Protein AF-A0A7D5TVQ2-F1 (afdb_monomer_lite)

Structure (mmCIF, N/CA/C/O backbone):
data_AF-A0A7D5TVQ2-F1
#
_entry.id   AF-A0A7D5TVQ2-F1
#
loop_
_atom_site.group_PDB
_atom_site.id
_atom_site.type_symbol
_atom_site.label_atom_id
_atom_site.label_alt_id
_atom_site.label_comp_id
_atom_site.label_asym_id
_atom_site.label_entity_id
_atom_site.label_seq_id
_atom_site.pdbx_PDB_ins_code
_atom_site.Cartn_x
_atom_site.Cartn_y
_atom_site.Cartn_z
_atom_site.occupancy
_atom_site.B_iso_or_equiv
_atom_site.auth_seq_id
_atom_site.auth_comp_id
_atom_site.auth_asym_id
_atom_site.auth_atom_id
_atom_site.pdbx_PDB_model_num
ATOM 1 N N . MET A 1 1 ? 37.852 -6.920 6.296 1.00 39.25 1 MET A N 1
ATOM 2 C CA . MET A 1 1 ? 37.211 -5.593 6.169 1.00 39.25 1 MET A CA 1
ATOM 3 C C . MET A 1 1 ? 35.747 -5.807 6.505 1.00 39.25 1 MET A C 1
ATOM 5 O O . MET A 1 1 ? 34.915 -5.911 5.618 1.00 39.25 1 MET A O 1
ATOM 9 N N . GLU A 1 2 ? 35.475 -6.003 7.793 1.00 33.19 2 GLU A N 1
ATOM 10 C CA . GLU A 1 2 ? 34.144 -6.325 8.310 1.00 33.19 2 GLU A CA 1
ATOM 11 C C . GLU A 1 2 ? 33.336 -5.024 8.355 1.00 33.19 2 GLU A C 1
ATOM 13 O O . GLU A 1 2 ? 33.683 -4.099 9.092 1.00 33.19 2 GLU A O 1
ATOM 18 N N . ARG A 1 3 ? 32.315 -4.891 7.502 1.00 33.22 3 ARG A N 1
ATOM 19 C CA . ARG A 1 3 ? 31.397 -3.749 7.550 1.00 33.22 3 ARG A CA 1
ATOM 20 C C . ARG A 1 3 ? 30.294 -4.051 8.560 1.00 33.22 3 ARG A C 1
ATOM 22 O O . ARG A 1 3 ? 29.330 -4.739 8.247 1.00 33.22 3 ARG A O 1
ATOM 29 N N . GLU A 1 4 ? 30.472 -3.500 9.755 1.00 34.31 4 GLU A N 1
ATOM 30 C CA . GLU A 1 4 ? 29.467 -3.361 10.813 1.00 34.31 4 GLU A CA 1
ATOM 31 C C . GLU A 1 4 ? 28.090 -2.966 10.230 1.00 34.31 4 GLU A C 1
ATOM 33 O O . GLU A 1 4 ? 27.996 -1.930 9.554 1.00 34.31 4 GLU A O 1
ATOM 38 N N . PRO A 1 5 ? 27.005 -3.733 10.465 1.00 47.09 5 PRO A N 1
ATOM 39 C CA . PRO A 1 5 ? 25.684 -3.351 9.996 1.00 47.09 5 PRO A CA 1
ATOM 40 C C . PRO A 1 5 ? 25.184 -2.178 10.840 1.00 47.09 5 PRO A C 1
ATOM 42 O O . PRO A 1 5 ? 24.847 -2.303 12.019 1.00 47.09 5 PRO A O 1
ATOM 45 N N . SER A 1 6 ? 25.156 -1.006 10.208 1.00 42.56 6 SER A N 1
ATOM 46 C CA . SER A 1 6 ? 24.617 0.221 10.771 1.00 42.56 6 SER A CA 1
ATOM 47 C C . SER A 1 6 ? 23.223 -0.033 11.345 1.00 42.56 6 SER A C 1
ATOM 49 O O . SER A 1 6 ? 22.332 -0.571 10.689 1.00 42.56 6 SER A O 1
ATOM 51 N N . ARG A 1 7 ? 23.052 0.355 12.611 1.00 48.47 7 ARG A N 1
ATOM 52 C CA . ARG A 1 7 ? 21.791 0.329 13.353 1.00 48.47 7 ARG A CA 1
ATOM 53 C C . ARG A 1 7 ? 20.697 1.035 12.544 1.00 48.47 7 ARG A C 1
ATOM 55 O O . ARG A 1 7 ? 20.545 2.253 12.632 1.00 48.47 7 ARG A O 1
ATOM 62 N N . ARG A 1 8 ? 19.926 0.279 11.757 1.00 42.00 8 ARG A N 1
ATOM 63 C CA . ARG A 1 8 ? 18.737 0.780 11.063 1.00 42.00 8 ARG A CA 1
ATOM 64 C C . ARG A 1 8 ? 17.668 1.032 12.118 1.00 42.00 8 ARG A C 1
ATOM 66 O O . ARG A 1 8 ? 17.054 0.118 12.664 1.00 42.00 8 ARG A O 1
ATOM 73 N N . ARG A 1 9 ? 17.535 2.308 12.469 1.00 35.69 9 ARG A N 1
ATOM 74 C CA . ARG A 1 9 ? 16.524 2.862 13.364 1.00 35.69 9 ARG A CA 1
ATOM 75 C C . ARG A 1 9 ? 15.157 2.569 12.743 1.00 35.69 9 ARG A C 1
ATOM 77 O O . ARG A 1 9 ? 14.724 3.287 11.852 1.00 35.69 9 ARG A O 1
ATOM 84 N N . PHE A 1 10 ? 14.518 1.485 13.182 1.00 35.78 10 PHE A N 1
ATOM 85 C CA . PHE A 1 10 ? 13.122 1.194 12.869 1.00 35.78 10 PHE A CA 1
ATOM 86 C C . PHE A 1 10 ? 12.296 2.438 13.200 1.00 35.78 10 PHE A C 1
ATOM 88 O O . PHE A 1 10 ? 12.274 2.890 14.349 1.00 35.78 10 PHE A O 1
ATOM 95 N N . ILE A 1 11 ? 11.658 3.016 12.185 1.00 38.50 11 ILE A N 1
ATOM 96 C CA . ILE A 1 11 ? 10.694 4.095 12.358 1.00 38.50 11 ILE A CA 1
ATOM 97 C C . ILE A 1 11 ? 9.523 3.489 13.140 1.00 38.50 11 ILE A C 1
ATOM 99 O O . ILE A 1 11 ? 8.675 2.797 12.584 1.00 38.50 11 ILE A O 1
ATOM 103 N N . ARG A 1 12 ? 9.502 3.700 14.462 1.00 39.75 12 ARG A N 1
ATOM 104 C CA . ARG A 1 12 ? 8.311 3.483 15.287 1.00 39.75 12 ARG A CA 1
ATOM 105 C C . ARG A 1 12 ? 7.292 4.548 14.896 1.00 39.75 12 ARG A C 1
ATOM 107 O O . ARG A 1 12 ? 7.268 5.634 15.468 1.00 39.75 12 ARG A O 1
ATOM 114 N N . GLY A 1 13 ? 6.482 4.248 13.886 1.00 38.44 13 GLY A N 1
ATOM 115 C CA . GLY A 1 13 ? 5.271 4.999 13.582 1.00 38.44 13 GLY A CA 1
ATOM 116 C C . GLY A 1 13 ? 4.244 4.773 14.688 1.00 38.44 13 GLY A C 1
ATOM 117 O O . GLY A 1 13 ? 3.376 3.917 14.567 1.00 38.44 13 GLY A O 1
ATOM 118 N N . CYS A 1 14 ? 4.365 5.505 15.795 1.00 45.69 14 CYS A N 1
ATOM 119 C CA . CYS A 1 14 ? 3.292 5.627 16.774 1.00 45.69 14 CYS A CA 1
ATOM 120 C C . CYS A 1 14 ? 2.270 6.637 16.237 1.00 45.69 14 CYS A C 1
ATOM 122 O O . CYS A 1 14 ? 2.524 7.840 16.246 1.00 45.69 14 CYS A O 1
ATOM 124 N N . CYS A 1 15 ? 1.110 6.168 15.778 1.00 41.00 15 CYS A N 1
ATOM 125 C CA . CYS A 1 15 ? -0.034 7.038 15.516 1.00 41.00 15 CYS A CA 1
ATOM 126 C C . CYS A 1 15 ? -0.729 7.353 16.850 1.00 41.00 15 CYS A C 1
ATOM 128 O O . CYS A 1 15 ? -1.475 6.530 17.376 1.00 41.00 15 CYS A O 1
ATOM 130 N N . LEU A 1 16 ? -0.479 8.538 17.410 1.00 38.06 16 LEU A N 1
ATOM 131 C CA . LEU A 1 16 ? -1.309 9.109 18.472 1.00 38.06 16 LEU A CA 1
ATOM 132 C C . LEU A 1 16 ? -2.561 9.712 17.827 1.00 38.06 16 LEU A C 1
ATOM 134 O O . LEU A 1 16 ? -2.468 10.687 17.087 1.00 38.06 16 LEU A O 1
ATOM 138 N N . ALA A 1 17 ? -3.728 9.144 18.119 1.00 50.25 17 ALA A N 1
ATOM 139 C CA . ALA A 1 17 ? -5.011 9.793 17.886 1.00 50.2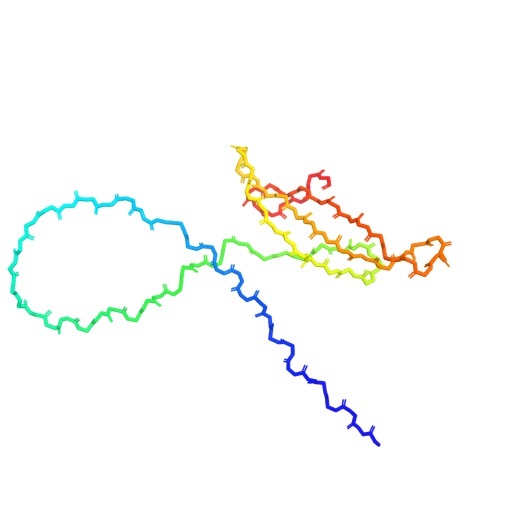5 17 ALA A CA 1
ATOM 140 C C . ALA A 1 17 ? -5.734 9.930 19.228 1.00 50.25 17 ALA A C 1
ATOM 142 O O . ALA A 1 17 ? -6.080 8.937 19.864 1.00 50.25 17 ALA A O 1
ATOM 143 N N . GLY A 1 18 ? -5.946 11.169 19.655 1.00 37.78 18 GLY A N 1
ATOM 144 C CA . GLY A 1 18 ? -6.798 11.519 20.787 1.00 37.78 18 GLY A CA 1
ATOM 145 C C . GLY A 1 18 ? -6.443 12.909 21.304 1.00 37.78 18 GLY A C 1
ATOM 146 O O . GLY A 1 18 ? -5.288 13.309 21.258 1.00 37.78 18 GLY A O 1
ATOM 147 N N . ALA A 1 19 ? -7.358 13.722 21.805 1.00 42.84 19 ALA A N 1
ATOM 148 C CA . ALA A 1 19 ? -8.812 13.744 21.763 1.00 42.84 19 ALA A CA 1
ATOM 149 C C . ALA A 1 19 ? -9.166 15.209 22.073 1.00 42.84 19 ALA A C 1
ATOM 151 O O . ALA A 1 19 ? -8.472 15.851 22.864 1.00 42.84 19 ALA A O 1
ATOM 152 N N . GLY A 1 20 ? -10.200 15.766 21.442 1.00 47.78 20 GLY A N 1
ATOM 153 C CA . GLY A 1 20 ? -10.666 17.106 21.790 1.00 47.78 20 GLY A CA 1
ATOM 154 C C . GLY A 1 20 ? -11.158 17.128 23.237 1.00 47.78 20 GLY A C 1
ATOM 155 O O . GLY A 1 20 ? -12.087 16.403 23.578 1.00 47.78 20 GLY A O 1
ATOM 156 N N . ALA A 1 21 ? -10.550 17.962 24.076 1.00 44.28 21 ALA A N 1
ATOM 157 C CA . ALA A 1 21 ? -11.070 18.291 25.394 1.00 44.28 21 ALA A CA 1
ATOM 158 C C . ALA A 1 21 ? -10.848 19.786 25.647 1.00 44.28 21 ALA A C 1
ATOM 160 O O . ALA A 1 21 ? -9.761 20.219 26.022 1.00 44.28 21 ALA A O 1
ATOM 161 N N . LEU A 1 22 ? -11.891 20.582 25.410 1.00 42.94 22 LEU A N 1
ATOM 162 C CA . LEU A 1 22 ? -12.005 21.925 25.966 1.00 42.94 22 LEU A CA 1
ATOM 163 C C . LEU A 1 22 ? -12.746 21.788 27.298 1.00 42.94 22 LEU A C 1
ATOM 165 O O . LEU A 1 22 ? -13.961 21.610 27.314 1.00 42.94 22 LEU A O 1
ATOM 169 N N . ALA A 1 23 ? -12.017 21.856 28.408 1.00 38.25 23 ALA A N 1
ATOM 170 C CA . ALA A 1 23 ? -12.596 22.081 29.726 1.00 38.25 23 ALA A CA 1
ATOM 171 C C . ALA A 1 23 ? -11.887 23.277 30.371 1.00 38.25 23 ALA A C 1
ATOM 173 O O . ALA A 1 23 ? -10.670 23.280 30.549 1.00 38.25 23 ALA A O 1
ATOM 174 N N . ALA A 1 24 ? -12.671 24.314 30.660 1.00 44.47 24 ALA A N 1
ATOM 175 C CA . ALA A 1 24 ? -12.272 25.469 31.447 1.00 44.47 24 ALA A CA 1
ATOM 176 C C . ALA A 1 24 ? -12.211 25.112 32.943 1.00 44.47 24 ALA A C 1
ATOM 178 O O . ALA A 1 24 ? -12.990 24.283 33.408 1.00 44.47 24 ALA A O 1
ATOM 179 N N . GLY A 1 25 ? -11.358 25.806 33.703 1.00 39.38 25 GLY A N 1
ATOM 180 C CA . GLY A 1 25 ? -11.395 25.815 35.171 1.00 39.38 25 GLY A CA 1
ATOM 181 C C . GLY A 1 25 ? -10.060 25.453 35.817 1.00 39.38 25 GLY A C 1
ATOM 182 O O . GLY A 1 25 ? -9.475 24.421 35.515 1.00 39.38 25 GLY A O 1
ATOM 183 N N . GLY A 1 26 ? -9.558 26.342 36.675 1.00 45.66 26 GLY A N 1
ATOM 184 C CA . GLY A 1 26 ? -8.221 26.275 37.258 1.00 45.66 26 GLY A CA 1
ATOM 185 C C . GLY A 1 26 ? -8.105 25.555 38.606 1.00 45.66 26 GLY A C 1
ATOM 186 O O . GLY A 1 26 ? -9.058 24.984 39.125 1.00 45.66 26 GLY A O 1
ATOM 187 N N . SER A 1 27 ? -6.912 25.749 39.179 1.00 37.47 27 SER A N 1
ATOM 188 C CA . SER A 1 27 ? -6.475 25.636 40.582 1.00 37.47 27 SER A CA 1
ATOM 189 C C . SER A 1 27 ? -5.513 24.483 40.938 1.00 37.47 27 SER A C 1
ATOM 191 O O . SER A 1 27 ? -5.835 23.304 40.898 1.00 37.47 27 SER A O 1
ATOM 193 N N . VAL A 1 28 ? -4.286 24.935 41.237 1.00 47.56 28 VAL A N 1
ATOM 194 C CA . VAL A 1 28 ? -3.260 24.491 42.200 1.00 47.56 28 VAL A CA 1
ATOM 195 C C . VAL A 1 28 ? -3.229 23.043 42.700 1.00 47.56 28 VAL A C 1
ATOM 197 O O . VAL A 1 28 ? -4.141 22.571 43.365 1.00 47.56 28 VAL A O 1
ATOM 200 N N . GLY A 1 29 ? -2.015 22.485 42.630 1.00 47.53 29 GLY A N 1
ATOM 201 C CA . GLY A 1 29 ? -1.434 21.731 43.742 1.00 47.53 29 GLY A CA 1
ATOM 202 C C . GLY A 1 29 ? -1.356 20.223 43.542 1.00 47.53 29 GLY A C 1
ATOM 203 O O . GLY A 1 29 ? -2.349 19.517 43.650 1.00 47.53 29 GLY A O 1
ATOM 204 N N . GLY A 1 30 ? -0.133 19.726 43.349 1.00 43.84 30 GLY A N 1
ATOM 205 C CA . GLY A 1 30 ? 0.189 18.303 43.425 1.00 43.84 30 GLY A CA 1
ATOM 206 C C . GLY A 1 30 ? 1.025 17.851 42.241 1.00 43.84 30 GLY A C 1
ATOM 207 O O . GLY A 1 30 ? 0.487 17.443 41.216 1.00 43.84 30 GLY A O 1
ATOM 208 N N . ALA A 1 31 ? 2.351 17.886 42.395 1.00 53.53 31 ALA A N 1
ATOM 209 C CA . ALA A 1 31 ? 3.263 17.160 41.519 1.00 53.53 31 ALA A CA 1
ATOM 210 C C . ALA A 1 31 ? 3.067 15.654 41.757 1.00 53.53 31 ALA A C 1
ATOM 212 O O . ALA A 1 31 ? 3.856 14.995 42.430 1.00 53.53 31 ALA A O 1
ATOM 213 N N . THR A 1 32 ? 1.968 15.112 41.235 1.00 49.38 32 THR A N 1
ATOM 214 C CA . THR A 1 32 ? 1.883 13.684 40.973 1.00 49.38 32 THR A CA 1
ATOM 215 C C . THR A 1 32 ? 2.903 13.427 39.876 1.00 49.38 32 THR A C 1
ATOM 217 O O . THR A 1 32 ? 2.853 14.029 38.800 1.00 49.38 32 THR A O 1
ATOM 220 N N . ALA A 1 33 ? 3.919 12.622 40.188 1.00 54.88 33 ALA A N 1
ATOM 221 C CA . ALA A 1 33 ? 4.818 12.106 39.174 1.00 54.88 33 ALA A CA 1
ATOM 222 C C . ALA A 1 33 ? 3.927 11.461 38.113 1.00 54.88 33 ALA A C 1
ATOM 224 O O . ALA A 1 33 ? 3.257 10.465 38.394 1.00 54.88 33 ALA A O 1
ATOM 225 N N . SER A 1 34 ? 3.851 12.103 36.942 1.00 53.28 34 SER A N 1
ATOM 226 C CA . SER A 1 34 ? 3.057 11.604 35.826 1.00 53.28 34 SER A CA 1
ATOM 227 C C . SER A 1 34 ? 3.426 10.141 35.640 1.00 53.28 34 SER A C 1
ATOM 229 O O . SER A 1 34 ? 4.627 9.841 35.591 1.00 53.28 34 SER A O 1
ATOM 231 N N . PRO A 1 35 ? 2.445 9.222 35.595 1.00 62.12 35 PRO A N 1
ATOM 232 C CA . PRO A 1 35 ? 2.759 7.831 35.334 1.00 62.12 35 PRO A CA 1
ATOM 233 C C . PRO A 1 35 ? 3.626 7.810 34.076 1.00 62.12 35 PRO A C 1
ATOM 235 O O . PRO A 1 35 ? 3.272 8.451 33.082 1.00 62.12 35 PRO A O 1
ATOM 238 N N . ARG A 1 36 ? 4.796 7.147 34.145 1.00 58.38 36 ARG A N 1
ATOM 239 C CA . ARG A 1 36 ? 5.580 6.815 32.945 1.00 58.38 36 ARG A CA 1
ATOM 240 C C . ARG A 1 36 ? 4.561 6.309 31.943 1.00 58.38 36 ARG A C 1
ATOM 242 O O . ARG A 1 36 ? 3.912 5.309 32.245 1.00 58.38 36 ARG A O 1
ATOM 249 N N . GLN A 1 37 ? 4.350 7.036 30.847 1.00 57.50 37 GLN A N 1
ATOM 250 C CA . GLN A 1 37 ? 3.332 6.652 29.885 1.00 57.50 37 GLN A CA 1
ATOM 251 C C . GLN A 1 37 ? 3.653 5.228 29.446 1.00 57.50 37 GLN A C 1
ATOM 253 O O . GLN A 1 37 ? 4.682 4.983 28.817 1.00 57.50 37 GLN A O 1
ATOM 258 N N . ALA A 1 38 ? 2.822 4.282 29.879 1.00 72.75 38 ALA A N 1
ATOM 259 C CA . ALA A 1 38 ? 2.858 2.939 29.351 1.00 72.75 38 ALA A CA 1
ATOM 260 C C . ALA A 1 38 ? 2.528 3.094 27.869 1.00 72.75 38 ALA A C 1
ATOM 262 O O . ALA A 1 38 ? 1.488 3.664 27.531 1.00 72.75 38 ALA A O 1
ATOM 263 N N . GLU A 1 39 ? 3.448 2.687 26.995 1.00 73.19 39 GLU A N 1
ATOM 264 C CA . GLU A 1 39 ? 3.183 2.739 25.563 1.00 73.19 39 GLU A CA 1
ATOM 265 C C . GLU A 1 39 ? 1.905 1.937 25.284 1.00 73.19 39 GLU A C 1
ATOM 267 O O . GLU A 1 39 ? 1.739 0.842 25.840 1.00 73.19 39 GLU A O 1
ATOM 272 N N . PRO A 1 40 ? 0.976 2.474 24.475 1.00 79.31 40 PRO A N 1
ATOM 273 C CA . PRO A 1 40 ? -0.221 1.737 24.118 1.00 79.31 40 PRO A CA 1
ATOM 274 C C . PRO A 1 40 ? 0.189 0.397 23.493 1.00 79.31 40 PRO A C 1
ATOM 276 O O . PRO A 1 40 ? 1.166 0.342 22.739 1.00 79.31 40 PRO A O 1
ATOM 279 N N . PRO A 1 41 ? -0.526 -0.695 23.807 1.00 87.50 41 PRO A N 1
ATOM 280 C CA . PRO A 1 41 ? -0.182 -2.006 23.285 1.00 87.50 41 PRO A CA 1
ATOM 281 C C . PRO A 1 41 ? -0.209 -1.990 21.753 1.00 87.50 41 PRO A C 1
ATOM 283 O O . PRO A 1 41 ? -1.123 -1.436 21.137 1.00 87.50 41 PRO A O 1
ATOM 286 N N . THR A 1 42 ? 0.792 -2.617 21.131 1.00 88.19 42 THR A N 1
ATOM 287 C CA . THR A 1 42 ? 0.846 -2.785 19.676 1.00 88.19 42 THR A CA 1
ATOM 288 C C . THR A 1 42 ? -0.400 -3.527 19.198 1.00 88.19 42 THR A C 1
ATOM 290 O O . THR A 1 42 ? -0.638 -4.664 19.601 1.00 88.19 42 THR A O 1
ATOM 293 N N . ARG A 1 43 ? -1.184 -2.902 18.311 1.00 87.12 43 ARG A N 1
ATOM 294 C CA . ARG A 1 43 ? -2.431 -3.485 17.788 1.00 87.12 43 ARG A CA 1
ATOM 295 C C . ARG A 1 43 ? -2.181 -4.726 16.925 1.00 87.12 43 ARG A C 1
ATOM 297 O O . ARG A 1 43 ? -2.914 -5.702 17.036 1.00 87.12 43 ARG A O 1
ATOM 304 N N . TRP A 1 44 ? -1.178 -4.668 16.054 1.00 93.19 44 TRP A N 1
ATOM 305 C CA . TRP A 1 44 ? -0.722 -5.780 15.221 1.00 93.19 44 TRP A CA 1
ATOM 306 C C . TRP A 1 44 ? 0.689 -5.499 14.695 1.00 93.19 44 TRP A C 1
ATOM 308 O O . TRP A 1 44 ? 1.101 -4.345 14.575 1.00 93.19 44 TRP A O 1
ATOM 318 N N . ASN A 1 45 ? 1.422 -6.559 14.362 1.00 91.38 45 ASN A N 1
ATOM 319 C CA . ASN A 1 45 ? 2.651 -6.500 13.582 1.00 91.38 45 ASN A CA 1
ATOM 320 C C . ASN A 1 45 ? 2.569 -7.539 12.455 1.00 91.38 45 ASN A C 1
ATOM 322 O O . ASN A 1 45 ? 2.165 -8.680 12.663 1.00 91.38 45 ASN A O 1
ATOM 326 N N . ARG A 1 46 ? 2.893 -7.138 11.228 1.00 88.44 46 ARG A N 1
ATOM 327 C CA . ARG A 1 46 ? 2.860 -8.046 10.082 1.00 88.44 46 ARG A CA 1
ATOM 328 C C . ARG A 1 46 ? 3.912 -7.653 9.071 1.00 88.44 46 ARG A C 1
ATOM 330 O O . ARG A 1 46 ? 4.146 -6.467 8.853 1.00 88.44 46 ARG A O 1
ATOM 337 N N . THR A 1 47 ? 4.495 -8.668 8.454 1.00 89.50 47 THR A N 1
ATOM 338 C CA . THR A 1 47 ? 5.381 -8.516 7.308 1.00 89.50 47 THR A CA 1
ATOM 339 C C . THR A 1 47 ? 4.580 -8.828 6.055 1.00 89.50 47 THR A C 1
ATOM 341 O O . THR A 1 47 ? 3.840 -9.813 6.025 1.00 89.50 47 THR A O 1
ATOM 344 N N . TYR A 1 48 ? 4.720 -7.981 5.044 1.00 87.56 48 TYR A N 1
ATOM 345 C CA . TYR A 1 48 ? 4.146 -8.186 3.722 1.00 87.56 48 TYR A CA 1
ATOM 346 C C . TYR A 1 48 ? 5.314 -8.453 2.785 1.00 87.56 48 TYR A C 1
ATOM 348 O O . TYR A 1 48 ? 6.187 -7.600 2.638 1.00 87.56 48 TYR A O 1
ATOM 356 N N . ASP A 1 49 ? 5.367 -9.662 2.241 1.00 84.94 49 ASP A N 1
ATOM 357 C CA . ASP A 1 49 ? 6.428 -10.064 1.328 1.00 84.94 49 ASP A CA 1
ATOM 358 C C . ASP A 1 49 ? 5.985 -9.793 -0.113 1.00 84.94 49 ASP A C 1
ATOM 360 O O . ASP A 1 49 ? 4.939 -10.285 -0.541 1.00 84.94 49 ASP A O 1
ATOM 364 N N . ARG A 1 50 ? 6.765 -8.982 -0.836 1.00 81.56 50 ARG A N 1
ATOM 365 C CA . ARG A 1 50 ? 6.561 -8.683 -2.262 1.00 81.56 50 ARG A CA 1
ATOM 366 C C . ARG A 1 50 ? 7.485 -9.520 -3.160 1.00 81.56 50 ARG A C 1
ATOM 368 O O . ARG A 1 50 ? 7.352 -9.475 -4.375 1.00 81.56 50 ARG A O 1
ATOM 375 N N . GLY A 1 51 ? 8.422 -10.282 -2.590 1.00 82.69 51 GLY A N 1
ATOM 376 C CA . GLY A 1 51 ? 9.411 -11.066 -3.337 1.00 82.69 51 GLY A CA 1
ATOM 377 C C . GLY A 1 51 ? 10.591 -10.258 -3.895 1.00 82.69 51 GLY A C 1
ATOM 378 O O . GLY A 1 51 ? 11.532 -10.846 -4.418 1.00 82.69 51 GLY A O 1
ATOM 379 N N . THR A 1 52 ? 10.579 -8.931 -3.753 1.00 80.62 52 THR A N 1
ATOM 380 C CA . THR A 1 52 ? 11.658 -8.016 -4.155 1.00 80.62 52 THR A CA 1
ATOM 381 C C . THR A 1 52 ? 11.989 -7.051 -3.019 1.00 80.62 52 THR A C 1
ATOM 383 O O . THR A 1 52 ? 11.208 -6.890 -2.074 1.00 80.62 52 THR A O 1
ATOM 386 N N . ALA A 1 53 ? 13.141 -6.377 -3.099 1.00 83.00 53 ALA A N 1
ATOM 387 C CA . ALA A 1 53 ? 13.443 -5.291 -2.175 1.00 83.00 53 ALA A CA 1
ATOM 388 C C . ALA A 1 53 ? 12.371 -4.195 -2.308 1.00 83.00 53 ALA A C 1
ATOM 390 O O . ALA A 1 53 ? 12.121 -3.666 -3.396 1.00 83.00 53 ALA A O 1
ATOM 391 N N . ALA A 1 54 ? 11.700 -3.890 -1.200 1.00 87.56 54 ALA A N 1
ATOM 392 C CA . ALA A 1 54 ? 10.607 -2.932 -1.151 1.00 87.56 54 ALA A CA 1
ATOM 393 C C . ALA A 1 54 ? 10.710 -2.067 0.105 1.00 87.56 54 ALA A C 1
ATOM 395 O O . ALA A 1 54 ? 11.025 -2.547 1.197 1.00 87.56 54 ALA A O 1
ATOM 396 N N . GLU A 1 55 ? 10.406 -0.787 -0.059 1.00 90.62 55 GLU A N 1
ATOM 397 C CA . GLU A 1 55 ? 10.373 0.200 1.011 1.00 90.62 55 GLU A CA 1
ATOM 398 C C . GLU A 1 55 ? 8.979 0.815 1.089 1.00 90.62 55 GLU A C 1
ATOM 400 O O . GLU A 1 55 ? 8.394 1.184 0.071 1.00 90.62 55 GLU A O 1
ATOM 405 N N . ALA A 1 56 ? 8.435 0.918 2.302 1.00 92.38 56 ALA A N 1
ATOM 406 C CA . ALA A 1 56 ? 7.193 1.637 2.555 1.00 92.38 56 ALA A CA 1
ATOM 407 C C . ALA A 1 56 ? 7.515 3.111 2.831 1.00 92.38 56 ALA A C 1
ATOM 409 O O . ALA A 1 56 ? 8.216 3.430 3.791 1.00 92.38 56 ALA A O 1
ATOM 410 N N . ASN A 1 57 ? 6.969 4.000 2.006 1.00 94.88 57 ASN A N 1
ATOM 411 C CA . ASN A 1 57 ? 7.233 5.439 2.044 1.00 94.88 57 ASN A CA 1
ATOM 412 C C . ASN A 1 57 ? 6.120 6.224 2.744 1.00 94.88 57 ASN A C 1
ATOM 414 O O . ASN A 1 57 ? 6.351 7.32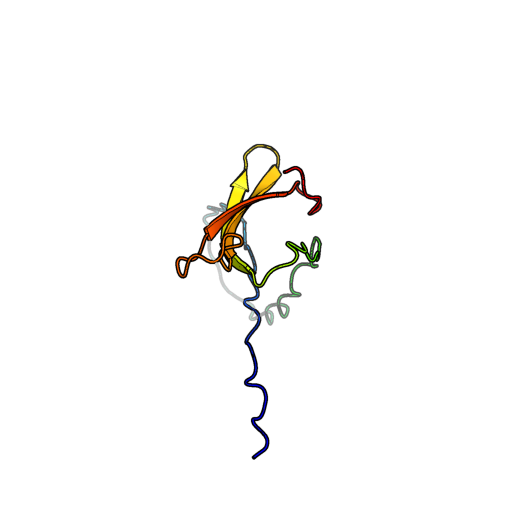9 3.231 1.00 94.88 57 ASN A O 1
ATOM 418 N N . GLY A 1 58 ? 4.908 5.670 2.804 1.00 94.00 58 GLY A N 1
ATOM 419 C CA . GLY A 1 58 ? 3.768 6.345 3.408 1.00 94.00 58 GLY A CA 1
ATOM 420 C C . GLY A 1 58 ? 2.648 5.394 3.796 1.00 94.00 58 GLY A C 1
ATOM 421 O O . GLY A 1 58 ? 2.520 4.295 3.256 1.00 94.00 58 GLY A O 1
ATOM 422 N N . LEU A 1 59 ? 1.830 5.839 4.747 1.00 94.44 59 LEU A N 1
ATOM 423 C CA . LEU A 1 59 ? 0.666 5.113 5.233 1.00 94.44 59 LEU A CA 1
ATOM 424 C C . LEU A 1 59 ? -0.450 6.102 5.577 1.00 94.44 59 LEU A C 1
ATOM 426 O O . LEU A 1 59 ? -0.198 7.109 6.239 1.00 94.44 59 LEU A O 1
ATOM 430 N N . ALA A 1 60 ? -1.675 5.808 5.149 1.00 96.12 60 ALA A N 1
ATOM 431 C CA . ALA A 1 60 ? -2.850 6.635 5.408 1.00 96.12 60 ALA A CA 1
ATOM 432 C C . ALA A 1 60 ? -4.046 5.775 5.854 1.00 96.12 60 ALA A C 1
ATOM 434 O O . ALA A 1 60 ? -4.297 4.734 5.246 1.00 96.12 60 ALA A O 1
ATOM 435 N N . PRO A 1 61 ? -4.798 6.174 6.895 1.0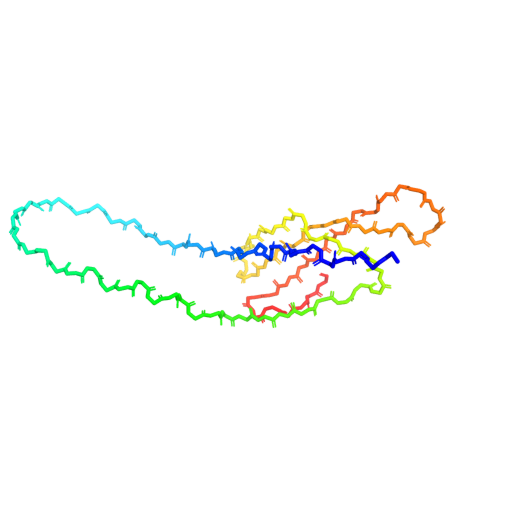0 94.75 61 PRO A N 1
ATOM 436 C CA . PRO A 1 61 ? -6.040 5.499 7.259 1.00 94.75 61 PRO A CA 1
ATOM 437 C C . PRO A 1 61 ? -7.125 5.727 6.199 1.00 94.75 61 PRO A C 1
ATOM 439 O O . PRO A 1 61 ? -7.170 6.774 5.553 1.00 94.75 61 PRO A O 1
ATOM 442 N N . VAL A 1 62 ? -8.029 4.759 6.063 1.00 94.81 62 VAL A N 1
ATOM 443 C CA . VAL A 1 62 ? -9.187 4.811 5.159 1.00 94.81 62 VAL A CA 1
ATOM 444 C C . VAL A 1 62 ? -10.479 4.769 5.982 1.00 94.81 62 VAL A C 1
ATOM 446 O O . VAL A 1 62 ? -10.500 4.274 7.110 1.00 94.81 62 VAL A O 1
ATOM 449 N N . SER A 1 63 ? -11.570 5.314 5.440 1.00 93.50 63 SER A N 1
ATOM 450 C CA . SER A 1 63 ? -12.864 5.455 6.129 1.00 93.50 63 SER A CA 1
ATOM 451 C C . SER A 1 63 ? -13.506 4.135 6.571 1.00 93.50 63 SER A C 1
ATOM 453 O O . SER A 1 63 ? -14.331 4.136 7.480 1.00 93.50 63 SER A O 1
ATOM 455 N N . ASP A 1 64 ? -13.117 3.011 5.975 1.00 92.62 64 ASP A N 1
ATOM 456 C CA . ASP A 1 64 ? -13.571 1.666 6.341 1.00 92.62 64 ASP A CA 1
ATOM 457 C C . ASP A 1 64 ? -12.803 1.053 7.530 1.00 92.62 64 ASP A C 1
ATOM 459 O O . ASP A 1 64 ? -13.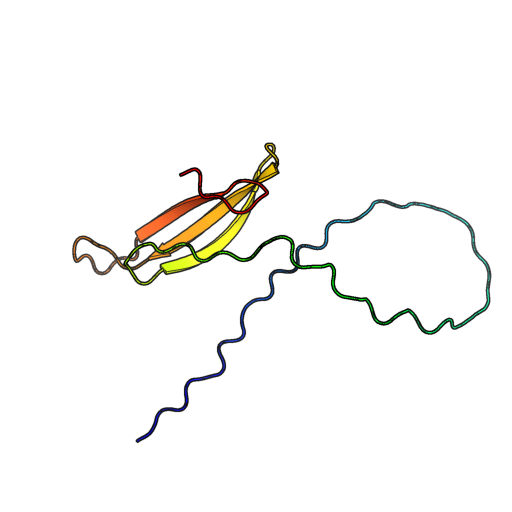032 -0.098 7.902 1.00 92.62 64 ASP A O 1
ATOM 463 N N . GLY A 1 65 ? -11.897 1.816 8.149 1.00 91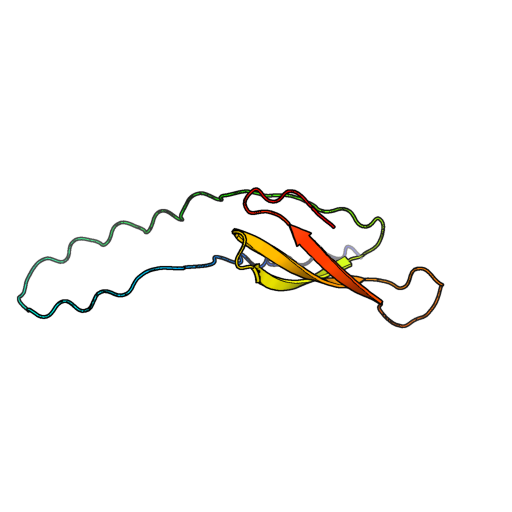.75 65 GLY A N 1
ATOM 464 C CA . GLY A 1 65 ? -11.084 1.365 9.278 1.00 91.75 65 GLY A CA 1
ATOM 465 C C . GLY A 1 65 ? -9.847 0.560 8.872 1.00 91.75 65 GLY A C 1
ATOM 466 O O . GLY A 1 65 ? -9.194 -0.024 9.746 1.00 91.75 65 GLY A O 1
ATOM 467 N N . GLY A 1 66 ? -9.531 0.515 7.575 1.00 95.25 66 GLY A N 1
ATOM 468 C CA . GLY A 1 66 ? -8.271 0.020 7.036 1.00 95.25 66 GLY A CA 1
ATOM 469 C C . GLY A 1 66 ? -7.202 1.103 6.886 1.00 95.25 66 GLY A C 1
ATOM 470 O O . GLY A 1 66 ? -7.338 2.239 7.347 1.00 95.25 66 GLY A O 1
ATOM 471 N N . PHE A 1 67 ? -6.120 0.724 6.218 1.00 95.69 67 PHE A N 1
ATOM 472 C CA . PHE A 1 67 ? -4.987 1.576 5.896 1.00 95.69 67 PHE A CA 1
ATOM 473 C C . PHE A 1 67 ? -4.521 1.297 4.472 1.00 95.69 67 PHE A C 1
ATOM 475 O O . PHE A 1 67 ? -4.523 0.155 4.017 1.00 95.69 67 PHE A O 1
ATOM 482 N N . VAL A 1 68 ? -4.080 2.345 3.794 1.00 96.31 68 VAL A N 1
ATOM 483 C CA . VAL A 1 68 ? -3.373 2.265 2.522 1.00 96.31 68 VAL A CA 1
ATOM 484 C C . VAL A 1 68 ? -1.898 2.522 2.775 1.00 96.31 68 VAL A C 1
ATOM 486 O O . VAL A 1 68 ? -1.547 3.444 3.510 1.00 96.31 68 VAL A O 1
ATOM 489 N N . VAL A 1 69 ? -1.045 1.707 2.167 1.00 95.50 69 VAL A N 1
ATOM 490 C CA . VAL A 1 69 ? 0.412 1.795 2.242 1.00 95.50 69 VAL A CA 1
ATOM 491 C C . VAL A 1 69 ? 0.947 2.043 0.842 1.00 95.50 69 VAL A C 1
ATOM 493 O O . VAL A 1 69 ? 0.571 1.342 -0.094 1.00 95.50 69 VAL A O 1
ATOM 496 N N . VAL A 1 70 ? 1.814 3.041 0.706 1.00 95.62 70 VAL A N 1
ATOM 497 C CA . VAL A 1 70 ? 2.519 3.360 -0.539 1.00 95.62 70 VAL A CA 1
ATOM 498 C C . VAL A 1 70 ? 4.004 3.134 -0.360 1.00 95.62 70 VAL A C 1
ATOM 500 O O . VAL A 1 70 ? 4.560 3.406 0.709 1.00 95.62 70 VAL A O 1
ATOM 503 N N . GLY A 1 71 ? 4.662 2.693 -1.420 1.00 93.94 71 GLY A N 1
ATOM 504 C CA . GLY A 1 71 ? 6.083 2.427 -1.368 1.00 93.94 71 GLY A CA 1
ATOM 505 C C . GLY A 1 71 ? 6.736 2.344 -2.729 1.00 93.94 71 GLY A C 1
ATOM 506 O O . GLY A 1 71 ? 6.093 2.481 -3.769 1.00 93.94 71 GLY A O 1
ATOM 507 N N . THR A 1 72 ? 8.041 2.132 -2.687 1.00 92.88 72 THR A N 1
ATOM 508 C CA . THR A 1 72 ? 8.880 1.909 -3.859 1.00 92.88 72 THR A CA 1
ATOM 509 C C . THR A 1 72 ? 9.502 0.531 -3.790 1.00 92.88 72 THR A C 1
ATOM 511 O O . THR A 1 72 ? 9.637 -0.067 -2.720 1.00 92.88 72 THR A O 1
ATOM 514 N N . THR A 1 73 ? 9.853 -0.003 -4.944 1.00 90.94 73 THR A N 1
ATOM 515 C CA . THR A 1 73 ? 10.476 -1.315 -5.074 1.00 90.94 73 THR A CA 1
ATOM 516 C C . THR A 1 73 ? 11.359 -1.349 -6.310 1.00 90.94 73 THR A C 1
ATOM 518 O O . THR A 1 73 ? 11.227 -0.508 -7.203 1.00 90.94 73 THR A O 1
ATOM 521 N N . GLU A 1 74 ? 12.297 -2.287 -6.331 1.00 87.19 74 GLU A N 1
ATOM 522 C CA . GLU A 1 74 ? 13.093 -2.552 -7.523 1.00 87.19 74 GLU A CA 1
ATOM 523 C C . GLU A 1 74 ? 12.184 -2.977 -8.680 1.00 87.19 74 GLU A C 1
ATOM 525 O O . GLU A 1 74 ? 11.197 -3.690 -8.478 1.00 87.19 74 GLU A O 1
ATOM 530 N N . SER A 1 75 ? 12.513 -2.494 -9.879 1.00 82.94 75 SER A N 1
ATOM 531 C CA . SER A 1 75 ? 11.781 -2.845 -11.091 1.00 82.94 75 SER A CA 1
ATOM 532 C C . SER A 1 75 ? 11.943 -4.330 -11.396 1.00 82.94 75 SER A C 1
ATOM 534 O O . SER A 1 75 ? 13.033 -4.894 -11.257 1.00 82.94 75 SER A O 1
ATOM 536 N N . THR A 1 76 ? 10.846 -4.965 -11.801 1.00 76.31 76 THR A N 1
ATOM 537 C CA . THR A 1 76 ? 10.827 -6.408 -12.085 1.00 76.31 76 THR A CA 1
ATOM 538 C C . THR A 1 76 ? 11.183 -6.700 -13.546 1.00 76.31 76 THR A C 1
ATOM 540 O O . THR A 1 76 ? 11.665 -7.787 -13.862 1.00 76.31 76 THR A O 1
ATOM 543 N N . ASP A 1 77 ? 11.033 -5.709 -14.427 1.00 79.88 77 ASP A N 1
ATOM 544 C CA . ASP A 1 77 ? 11.211 -5.848 -15.879 1.00 79.88 77 ASP A CA 1
ATOM 545 C C . ASP A 1 77 ? 12.640 -5.524 -16.357 1.00 79.88 77 ASP A C 1
ATOM 547 O O . ASP A 1 77 ? 12.901 -5.384 -17.553 1.00 79.88 77 ASP A O 1
ATOM 551 N N . GLY A 1 78 ? 13.592 -5.403 -15.427 1.00 70.62 78 GLY A N 1
ATOM 552 C CA . GLY A 1 78 ? 14.990 -5.090 -15.738 1.00 70.62 78 GLY A CA 1
ATOM 553 C C . GLY A 1 78 ? 15.243 -3.620 -16.080 1.00 70.62 78 GLY A C 1
ATOM 554 O O . GLY A 1 78 ? 16.351 -3.273 -16.493 1.00 70.62 78 GLY A O 1
ATOM 555 N N . ASP A 1 79 ? 14.250 -2.749 -15.888 1.00 75.00 79 ASP A N 1
ATOM 556 C CA . ASP A 1 79 ? 14.460 -1.304 -15.905 1.00 75.00 79 ASP A CA 1
ATOM 557 C C . ASP A 1 79 ? 15.224 -0.863 -14.642 1.00 75.00 79 ASP A C 1
ATOM 559 O O . ASP A 1 79 ? 15.119 -1.464 -13.572 1.00 75.00 79 ASP A O 1
ATOM 563 N N . THR A 1 80 ? 15.996 0.209 -14.777 1.00 73.38 80 THR A N 1
ATOM 564 C CA . THR A 1 80 ? 16.729 0.885 -13.699 1.00 73.38 80 THR A CA 1
ATOM 565 C C . THR A 1 80 ? 15.839 1.780 -12.835 1.00 73.38 80 THR A C 1
ATOM 567 O O . THR A 1 80 ? 16.252 2.190 -11.749 1.00 73.38 80 THR A O 1
ATOM 570 N N . ALA A 1 81 ? 14.630 2.104 -13.302 1.00 80.38 81 ALA A N 1
ATOM 571 C CA . ALA A 1 81 ? 13.677 2.914 -12.556 1.00 80.38 81 ALA A CA 1
ATOM 572 C C . ALA A 1 81 ? 12.983 2.106 -11.447 1.00 80.38 81 ALA A C 1
ATOM 574 O O . ALA A 1 81 ? 12.554 0.977 -11.656 1.00 80.38 81 ALA A O 1
ATOM 575 N N . SER A 1 82 ? 12.830 2.698 -10.261 1.00 83.62 82 SER A N 1
ATOM 576 C CA . SER A 1 82 ? 12.028 2.100 -9.188 1.00 83.62 82 SER A CA 1
ATOM 577 C C . SER A 1 82 ? 10.535 2.121 -9.527 1.00 83.62 82 SER A C 1
ATOM 579 O O . SER A 1 82 ? 10.006 3.133 -9.986 1.00 83.62 82 SER A O 1
ATOM 581 N N . GLU A 1 83 ? 9.844 1.024 -9.234 1.00 90.31 83 GLU A N 1
ATOM 582 C CA . GLU A 1 83 ? 8.392 0.903 -9.363 1.00 90.31 83 GLU A CA 1
ATOM 583 C C . GLU A 1 83 ? 7.692 1.438 -8.107 1.00 90.31 83 GLU A C 1
ATOM 585 O O . GLU A 1 83 ? 8.189 1.293 -6.986 1.00 90.31 83 GLU A O 1
ATOM 590 N N . ILE A 1 84 ? 6.506 2.027 -8.282 1.00 91.38 84 ILE A N 1
ATOM 591 C CA . ILE A 1 84 ? 5.625 2.413 -7.173 1.00 91.38 84 ILE A CA 1
ATOM 592 C C . ILE A 1 84 ? 4.621 1.289 -6.938 1.00 91.38 84 ILE A C 1
ATOM 594 O O . ILE A 1 84 ? 4.019 0.777 -7.881 1.00 91.38 84 ILE A O 1
ATOM 598 N N . TRP A 1 85 ? 4.396 0.944 -5.674 1.00 91.00 85 TRP A N 1
ATOM 599 C CA . TRP A 1 85 ? 3.367 -0.011 -5.276 1.00 91.00 85 TRP A CA 1
ATOM 600 C C . TRP A 1 85 ? 2.418 0.584 -4.235 1.00 91.00 85 TRP A C 1
ATOM 602 O O . TRP A 1 85 ? 2.746 1.532 -3.514 1.00 91.00 85 TRP A O 1
ATOM 612 N N . LEU A 1 86 ? 1.219 0.005 -4.186 1.00 94.12 86 LEU A N 1
ATOM 613 C CA . LEU A 1 86 ? 0.115 0.410 -3.330 1.00 94.12 86 LEU A CA 1
ATOM 614 C C . LEU A 1 86 ? -0.536 -0.844 -2.747 1.00 94.12 86 LEU A C 1
ATOM 616 O O . LEU A 1 86 ? -0.928 -1.720 -3.511 1.00 94.12 86 LEU A O 1
ATOM 620 N N . TYR A 1 87 ? -0.681 -0.897 -1.426 1.00 94.62 87 TYR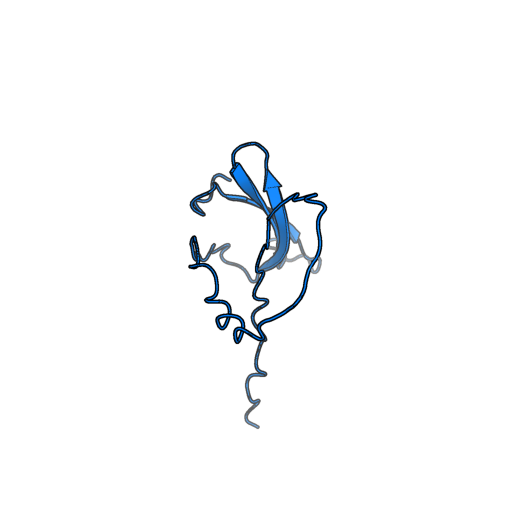 A N 1
ATOM 621 C CA . TYR A 1 87 ? -1.436 -1.945 -0.740 1.00 94.62 87 TYR A CA 1
ATOM 622 C C . TYR A 1 87 ? -2.536 -1.362 0.124 1.00 94.62 87 TYR A C 1
ATOM 624 O O . TYR A 1 87 ? -2.367 -0.308 0.739 1.00 94.62 87 TYR A O 1
ATOM 632 N N . LYS A 1 88 ? -3.630 -2.104 0.251 1.00 95.38 88 LYS A N 1
ATOM 633 C CA . LYS A 1 88 ? -4.658 -1.873 1.256 1.00 95.38 88 LYS A CA 1
ATOM 634 C C . LYS A 1 88 ? -4.664 -3.005 2.265 1.00 95.38 88 LYS A C 1
ATOM 636 O O . LYS A 1 88 ? -4.739 -4.184 1.925 1.00 95.38 88 LYS A O 1
ATOM 641 N N . VAL A 1 89 ? -4.641 -2.634 3.536 1.00 96.12 89 VAL A N 1
ATOM 642 C CA . VAL A 1 89 ? -4.749 -3.555 4.665 1.00 96.12 89 VAL A CA 1
ATOM 643 C C . VAL A 1 89 ? -5.957 -3.181 5.509 1.00 96.12 89 VAL A C 1
ATOM 645 O O . VAL A 1 89 ? -6.260 -2.005 5.698 1.00 96.12 89 VAL A O 1
ATOM 648 N N . ASN A 1 90 ? -6.661 -4.167 6.047 1.00 95.50 90 ASN A N 1
ATOM 649 C CA . ASN A 1 90 ? -7.775 -3.895 6.949 1.00 95.50 90 ASN A CA 1
ATOM 650 C C . ASN A 1 90 ? -7.286 -3.482 8.352 1.00 95.50 90 ASN A C 1
ATOM 652 O O . ASN A 1 90 ? -6.093 -3.516 8.661 1.00 95.50 90 ASN A O 1
ATOM 656 N N . GLY A 1 91 ? -8.215 -3.143 9.250 1.00 93.31 91 GLY A N 1
ATOM 657 C CA . GLY A 1 91 ? -7.881 -2.725 10.617 1.00 93.31 91 GLY A CA 1
ATOM 658 C C . GLY A 1 91 ? -7.112 -3.764 11.451 1.00 93.31 91 GLY A C 1
ATOM 659 O O . GLY A 1 91 ? -6.481 -3.403 12.443 1.00 93.31 91 GLY A O 1
ATOM 660 N N . ALA A 1 92 ? -7.126 -5.038 11.053 1.00 93.25 92 ALA A N 1
ATOM 661 C CA . ALA A 1 92 ? -6.367 -6.117 11.686 1.00 93.25 92 ALA A CA 1
ATOM 662 C C . ALA A 1 92 ? -5.006 -6.390 11.007 1.00 93.25 92 ALA A C 1
ATOM 664 O O . ALA A 1 92 ? -4.324 -7.343 11.379 1.00 93.25 92 ALA A O 1
ATOM 665 N N . GLY A 1 93 ? -4.616 -5.598 10.001 1.00 92.00 93 GLY A N 1
ATOM 666 C CA . GLY A 1 93 ? -3.384 -5.798 9.234 1.00 92.00 93 GLY A CA 1
ATOM 667 C C . GLY A 1 93 ? -3.472 -6.936 8.210 1.00 92.00 93 GLY A C 1
ATOM 668 O O . GLY A 1 93 ? -2.458 -7.492 7.798 1.00 92.00 93 GLY A O 1
ATOM 669 N N . ARG A 1 94 ? -4.671 -7.360 7.797 1.00 94.62 94 ARG A N 1
ATOM 670 C CA . ARG A 1 94 ? -4.802 -8.325 6.696 1.00 94.62 94 ARG A CA 1
ATOM 671 C C . ARG A 1 94 ? -4.780 -7.586 5.365 1.00 94.62 94 ARG A C 1
ATOM 673 O O . ARG A 1 94 ? -5.595 -6.690 5.177 1.00 94.62 94 ARG A O 1
ATOM 680 N N . LEU A 1 95 ? -3.875 -7.993 4.474 1.00 93.75 95 LEU A N 1
ATOM 681 C CA . LEU A 1 95 ? -3.823 -7.513 3.094 1.00 93.75 95 LEU A CA 1
ATOM 682 C C . LEU A 1 95 ? -5.150 -7.825 2.392 1.00 93.75 95 LEU A C 1
ATOM 684 O O . LEU A 1 95 ? -5.642 -8.952 2.484 1.00 93.75 95 LEU A O 1
ATOM 688 N N . GLU A 1 96 ? -5.726 -6.818 1.748 1.00 94.44 96 GLU A N 1
ATOM 689 C CA . GLU A 1 96 ? -6.920 -6.944 0.912 1.00 94.44 96 GLU A CA 1
ATOM 690 C C . GLU A 1 96 ? -6.544 -6.946 -0.569 1.00 94.44 96 GLU A C 1
ATOM 692 O O . GLU A 1 96 ? -7.038 -7.798 -1.306 1.00 94.44 96 GLU A O 1
ATOM 697 N N . TRP A 1 97 ? -5.658 -6.032 -0.974 1.00 92.50 97 TRP A N 1
ATOM 698 C CA . TRP A 1 97 ? -5.073 -5.935 -2.311 1.00 92.50 97 TRP A CA 1
ATOM 699 C C . TRP A 1 97 ? -3.767 -5.145 -2.281 1.00 92.50 97 TRP A C 1
ATOM 701 O O . TRP A 1 97 ? -3.560 -4.385 -1.305 1.00 92.50 97 TRP A O 1
#

pLDDT: mean 71.84, std 22.88, range [33.19, 96.31]

Secondary structure (DSSP, 8-state):
-------------------------------------PPPPP--------SS-EEEEEEEE-TTS-EEEEEEE--SSS-SSPEEEEEEE-TTS-B--

Foldseek 3Di:
DDDDDPPPPPPPPDDDDDDDDDDDDDDDDDPPPPPPPDRPDDLDDDDDDPVFDKDWDDKDADPQQKIKTKIWTQDPVPDPDIDIDIWIAHNNRHTPD

Radius of gyration: 20.62 Å; chains: 1; bounding box: 51×37×60 Å

InterPro domains:
  IPR006311 Twin-arginine translocation pathway, signal sequence [PS51318] (1-33)

Organism: NCBI:txid869886

Sequence (97 aa):
MEREPSRRRFIRGCCLAGAGALAAGGSVGGATASPRQAEPPTRWNRTYDRGTAAEANGLAPVSDGGFVVVGTTESTDGDTASEIWLYKVNGAGRLEW